Protein AF-A0A7C9RNQ5-F1 (afdb_monomer_lite)

Secondary structure (DSSP, 8-state):
-HHHHHHHHHHHHHHHHHHHHHHHHHHHTT-SPPPEEEEEEETTEEEEEEE---SS-------TT--GGGGTTTHHHHHTT--

InterPro domains:
  IPR029058 Alpha/Beta hydrolase fold [G3DSA:3.40.50.1820] (35-83)
  IPR029058 Alpha/Beta hydrolase fold [SSF53474] (35-82)

Foldseek 3Di:
DVVVVVVVVVVVVVVVVVVVVVVVVVVVVCPFDQWDWDWDQDPNDIDIETDGADADDDDDDDDPPDDNVVCRVVSVVVNVVGD

pLDDT: mean 81.73, std 15.44, range [53.09, 98.19]

Radius of gyration: 23.87 Å; chains: 1; bounding box: 72×19×52 Å

Sequence (83 aa):
MLYFRRAIRGAACAAAMAAFIFLVSVGYASAQSAPQSRTADVNGVKLNYLIAGKGDPVVLLHGYAETSHMWRPLFPGLVNKHT

Organism: NCBI:txid2712852

Structure (mmCIF, N/CA/C/O backbone):
data_AF-A0A7C9RNQ5-F1
#
_entry.id   AF-A0A7C9RNQ5-F1
#
loop_
_atom_site.group_PDB
_atom_site.id
_atom_site.type_symbol
_atom_site.label_atom_id
_atom_site.label_alt_id
_atom_site.label_comp_id
_atom_site.label_asym_id
_atom_site.label_entity_id
_atom_site.label_seq_id
_atom_site.pdbx_PDB_ins_code
_atom_site.Cartn_x
_atom_site.Cartn_y
_atom_site.Cartn_z
_atom_site.occupancy
_atom_sit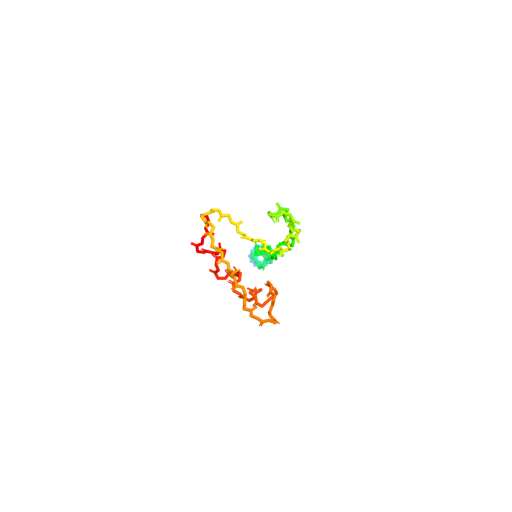e.B_iso_or_equiv
_atom_site.auth_seq_id
_atom_site.auth_comp_id
_atom_site.auth_asym_id
_atom_site.auth_atom_id
_atom_site.pdbx_PDB_model_num
ATOM 1 N N . MET A 1 1 ? 54.179 0.004 -36.847 1.00 57.47 1 MET A N 1
ATOM 2 C CA . MET A 1 1 ? 53.313 0.952 -36.094 1.00 57.47 1 MET A CA 1
ATOM 3 C C . MET A 1 1 ? 51.803 0.835 -36.374 1.00 57.47 1 MET A C 1
ATOM 5 O O . MET A 1 1 ? 51.023 1.255 -35.528 1.00 57.47 1 MET A O 1
ATOM 9 N N . LEU A 1 2 ? 51.343 0.265 -37.499 1.00 56.84 2 LEU A N 1
ATOM 10 C CA . LEU A 1 2 ? 49.902 0.158 -37.823 1.00 56.84 2 LEU A CA 1
ATOM 11 C C . LEU A 1 2 ? 49.125 -0.895 -36.997 1.00 56.84 2 LEU A C 1
ATOM 13 O O . LEU A 1 2 ? 47.959 -0.671 -36.681 1.00 56.84 2 LEU A O 1
ATOM 17 N N . TYR A 1 3 ? 49.768 -1.997 -36.590 1.00 56.94 3 TYR A N 1
ATOM 18 C CA . TYR A 1 3 ? 49.152 -3.058 -35.769 1.00 56.94 3 TYR A CA 1
ATOM 19 C C . TYR A 1 3 ? 48.797 -2.588 -34.347 1.00 56.94 3 TYR A C 1
ATOM 21 O O . TYR A 1 3 ? 47.696 -2.831 -33.862 1.00 56.94 3 TYR A O 1
ATOM 29 N N . PHE A 1 4 ? 49.692 -1.822 -33.718 1.00 54.84 4 PHE A N 1
ATOM 30 C CA . PHE A 1 4 ? 49.499 -1.270 -32.372 1.00 54.84 4 PHE A CA 1
ATOM 31 C C . PHE A 1 4 ? 48.325 -0.276 -32.315 1.00 54.84 4 PHE A C 1
ATOM 33 O O . PHE A 1 4 ? 47.501 -0.320 -31.408 1.00 54.84 4 PHE A O 1
ATOM 40 N N . ARG A 1 5 ? 48.165 0.556 -33.356 1.00 55.25 5 ARG A N 1
ATOM 41 C CA . ARG A 1 5 ? 47.040 1.502 -33.481 1.00 55.25 5 ARG A CA 1
ATOM 42 C C . ARG A 1 5 ? 45.696 0.797 -33.719 1.00 55.25 5 ARG A C 1
ATOM 44 O O . ARG A 1 5 ? 44.670 1.317 -33.294 1.00 55.25 5 ARG A O 1
ATOM 51 N N . ARG A 1 6 ? 45.682 -0.376 -34.371 1.00 54.88 6 ARG A N 1
ATOM 52 C CA . ARG A 1 6 ? 44.481 -1.223 -34.528 1.00 54.88 6 ARG A CA 1
ATOM 53 C C . ARG A 1 6 ? 44.079 -1.904 -33.215 1.00 54.88 6 ARG A C 1
ATOM 55 O O . ARG A 1 6 ? 42.897 -1.901 -32.890 1.00 54.88 6 ARG A O 1
ATOM 62 N N . ALA A 1 7 ? 45.046 -2.402 -32.444 1.00 58.66 7 ALA A N 1
ATOM 63 C CA . ALA A 1 7 ? 44.801 -3.015 -31.137 1.00 58.66 7 ALA A CA 1
ATOM 64 C C . ALA A 1 7 ? 44.228 -2.012 -30.114 1.00 58.66 7 ALA A C 1
ATOM 66 O O . ALA A 1 7 ? 43.234 -2.304 -29.454 1.00 58.66 7 ALA A O 1
ATOM 67 N N . ILE A 1 8 ? 44.780 -0.793 -30.057 1.00 61.00 8 ILE A N 1
ATOM 68 C CA . ILE A 1 8 ? 44.289 0.282 -29.174 1.00 61.00 8 ILE A CA 1
ATOM 69 C C . ILE A 1 8 ? 42.864 0.715 -29.550 1.00 61.00 8 ILE A C 1
ATOM 71 O O . ILE A 1 8 ? 42.030 0.940 -28.676 1.00 61.00 8 ILE A O 1
ATOM 75 N N . ARG A 1 9 ? 42.555 0.792 -30.853 1.00 60.38 9 ARG A N 1
ATOM 76 C CA . ARG A 1 9 ? 41.204 1.121 -31.339 1.00 60.38 9 ARG A CA 1
ATOM 77 C C . ARG A 1 9 ? 40.176 0.038 -30.990 1.00 60.38 9 ARG A C 1
ATOM 79 O O . ARG A 1 9 ? 39.073 0.379 -30.583 1.00 60.38 9 ARG A O 1
ATOM 86 N N . GLY A 1 10 ? 40.540 -1.243 -31.094 1.00 60.81 10 GLY A N 1
ATOM 87 C CA . GLY A 1 10 ? 39.668 -2.357 -30.703 1.00 60.81 10 GLY A CA 1
ATOM 88 C C . GLY A 1 10 ? 39.365 -2.385 -29.201 1.00 60.81 10 GLY A C 1
ATOM 89 O O . GLY A 1 10 ? 38.209 -2.528 -28.808 1.00 60.81 10 GLY A O 1
ATOM 90 N N . ALA A 1 11 ? 40.383 -2.161 -28.364 1.00 68.69 11 ALA A N 1
ATOM 91 C CA . ALA A 1 11 ? 40.223 -2.080 -26.911 1.00 68.69 11 ALA A CA 1
ATOM 92 C C . ALA A 1 11 ? 39.350 -0.886 -26.481 1.00 68.69 11 ALA A C 1
ATOM 94 O O . ALA A 1 11 ? 38.510 -1.026 -25.594 1.00 68.69 11 ALA A O 1
ATOM 95 N N . ALA A 1 12 ? 39.486 0.265 -27.148 1.00 72.31 12 ALA A N 1
ATOM 96 C CA . ALA A 1 12 ? 38.666 1.446 -26.878 1.00 72.31 12 ALA A CA 1
ATOM 97 C C . ALA A 1 12 ? 37.176 1.221 -27.203 1.00 72.31 12 ALA A C 1
ATOM 99 O O . ALA A 1 12 ? 36.315 1.605 -26.414 1.00 72.31 12 ALA A O 1
ATOM 100 N N . CYS A 1 13 ? 36.855 0.556 -28.319 1.00 75.19 13 CYS A N 1
ATOM 101 C CA . CYS A 1 13 ? 35.470 0.211 -28.658 1.00 75.19 13 CYS A CA 1
ATOM 102 C C . CYS A 1 13 ? 34.861 -0.793 -27.668 1.00 75.19 13 CYS A C 1
ATOM 104 O O . CYS A 1 13 ? 33.710 -0.629 -27.267 1.00 75.19 13 CYS A O 1
ATOM 106 N N . ALA A 1 14 ? 35.623 -1.805 -27.242 1.00 75.75 14 ALA A N 1
ATOM 107 C CA . ALA A 1 14 ? 35.160 -2.778 -26.253 1.00 75.75 14 ALA A CA 1
ATOM 108 C C . ALA A 1 14 ? 34.899 -2.127 -24.882 1.00 75.75 14 ALA A C 1
ATOM 110 O O . ALA A 1 14 ? 33.862 -2.379 -24.271 1.00 75.75 14 ALA A O 1
ATOM 111 N N . ALA A 1 15 ? 35.787 -1.232 -24.436 1.00 77.75 15 ALA A N 1
ATOM 112 C CA . ALA A 1 15 ? 35.603 -0.468 -23.203 1.00 77.75 15 ALA A CA 1
ATOM 113 C C . ALA A 1 15 ? 34.387 0.473 -23.276 1.00 77.75 15 ALA A C 1
ATOM 115 O O . ALA A 1 15 ? 33.615 0.551 -22.322 1.00 77.75 15 ALA A O 1
ATOM 116 N N . ALA A 1 16 ? 34.167 1.135 -24.418 1.00 78.75 16 ALA A N 1
ATOM 117 C CA . ALA A 1 16 ? 32.998 1.987 -24.632 1.00 78.75 16 ALA A CA 1
ATOM 118 C C . ALA A 1 16 ? 31.680 1.190 -24.616 1.00 78.75 16 ALA A C 1
ATOM 120 O O . ALA A 1 16 ? 30.710 1.627 -23.999 1.00 78.75 16 ALA A O 1
ATOM 121 N N . MET A 1 17 ? 31.646 0.000 -25.229 1.00 80.44 17 MET A N 1
ATOM 122 C CA . MET A 1 17 ? 30.474 -0.885 -25.178 1.00 80.44 17 MET A CA 1
ATOM 123 C C . MET A 1 17 ? 30.210 -1.412 -23.764 1.00 80.44 17 MET A C 1
ATOM 125 O O . MET A 1 17 ? 29.064 -1.410 -23.324 1.00 80.44 17 MET A O 1
ATOM 129 N N . ALA A 1 18 ? 31.249 -1.813 -23.027 1.00 80.38 18 ALA A N 1
ATOM 130 C CA . ALA A 1 18 ? 31.104 -2.265 -21.644 1.00 80.38 18 ALA A CA 1
ATOM 131 C C . ALA A 1 18 ? 30.592 -1.142 -20.723 1.00 80.38 18 ALA A C 1
ATOM 133 O O . ALA A 1 18 ? 29.689 -1.370 -19.920 1.00 80.38 18 ALA A O 1
ATOM 134 N N . ALA A 1 19 ? 31.104 0.083 -20.886 1.00 79.69 19 ALA A N 1
ATOM 135 C CA . ALA A 1 19 ? 30.621 1.254 -20.159 1.00 79.69 19 ALA A CA 1
ATOM 136 C C . ALA A 1 19 ? 29.157 1.581 -20.503 1.00 79.69 19 ALA A C 1
ATOM 138 O O . ALA A 1 19 ? 28.370 1.880 -19.609 1.00 79.69 19 ALA A O 1
ATOM 139 N N . PHE A 1 20 ? 28.766 1.463 -21.775 1.00 77.69 20 PHE A N 1
ATOM 140 C CA . PHE A 1 20 ? 27.383 1.668 -22.206 1.00 77.69 20 PHE A CA 1
ATOM 141 C C . PHE A 1 20 ? 26.432 0.612 -21.623 1.00 77.69 20 PHE A C 1
ATOM 143 O O . PHE A 1 20 ? 25.389 0.964 -21.078 1.00 77.69 20 PHE A O 1
ATOM 150 N N . ILE A 1 21 ? 26.814 -0.669 -21.653 1.00 77.75 21 ILE A N 1
ATOM 151 C CA . ILE A 1 21 ? 26.034 -1.757 -21.042 1.00 77.75 21 ILE A CA 1
ATOM 152 C C . ILE A 1 21 ? 25.888 -1.530 -19.533 1.00 77.75 21 ILE A C 1
ATOM 154 O O . ILE A 1 21 ? 24.787 -1.665 -18.998 1.00 77.75 21 ILE A O 1
ATOM 158 N N . PHE A 1 22 ? 26.961 -1.133 -18.844 1.00 72.94 22 PHE A N 1
ATOM 159 C CA . PHE A 1 22 ? 26.923 -0.843 -17.411 1.00 72.94 22 PHE A CA 1
ATOM 160 C C . PHE A 1 22 ? 25.981 0.329 -17.083 1.00 72.94 22 PHE A C 1
ATOM 162 O O . PHE A 1 22 ? 25.131 0.201 -16.204 1.00 72.94 22 PHE A O 1
ATOM 169 N N . LEU A 1 23 ? 26.057 1.431 -17.838 1.00 70.69 23 LEU A N 1
ATOM 170 C CA . LEU A 1 23 ? 25.177 2.595 -17.671 1.00 70.69 23 LEU A CA 1
ATOM 171 C C . LEU A 1 23 ? 23.700 2.256 -17.912 1.00 70.69 23 LEU A C 1
ATOM 173 O O . LEU A 1 23 ? 22.832 2.709 -17.169 1.00 70.69 23 LEU A O 1
ATOM 177 N N . VAL A 1 24 ? 23.414 1.429 -18.918 1.00 67.31 24 VAL A N 1
ATOM 178 C CA . VAL A 1 24 ? 22.051 0.989 -19.239 1.00 67.31 24 VAL A CA 1
ATOM 179 C C . VAL A 1 24 ? 21.500 0.051 -18.155 1.00 67.31 24 VAL A C 1
ATOM 181 O O . VAL A 1 24 ? 20.346 0.188 -17.757 1.00 67.31 24 VAL A O 1
ATOM 184 N N . SER A 1 25 ? 22.323 -0.852 -17.611 1.00 62.19 25 SER A N 1
ATOM 185 C CA . SER A 1 25 ? 21.908 -1.846 -16.603 1.00 62.19 25 SER A CA 1
ATOM 186 C C . SER A 1 25 ? 21.467 -1.220 -15.275 1.00 62.19 25 SER A C 1
ATOM 188 O O . SER A 1 25 ? 20.505 -1.681 -14.659 1.00 62.19 25 SER A O 1
ATOM 190 N N . VAL A 1 26 ? 22.130 -0.140 -14.846 1.00 61.28 26 VAL A N 1
ATOM 191 C CA . VAL A 1 26 ? 21.794 0.582 -13.605 1.00 61.28 26 VAL A CA 1
ATOM 192 C C . VAL A 1 26 ? 20.407 1.243 -13.688 1.00 61.28 26 VAL A C 1
ATOM 194 O O . VAL A 1 26 ? 19.724 1.363 -12.674 1.00 61.28 26 VAL A O 1
ATOM 197 N N . GLY A 1 27 ? 19.950 1.612 -14.891 1.00 58.12 27 GLY A N 1
ATOM 198 C CA . GLY A 1 27 ? 18.637 2.231 -15.109 1.00 58.12 27 GLY A CA 1
ATOM 199 C C . GLY A 1 27 ? 17.444 1.272 -15.019 1.00 58.12 27 GLY A C 1
ATOM 200 O O . GLY A 1 27 ? 16.347 1.706 -14.682 1.00 58.12 27 GLY A O 1
ATOM 201 N N . TYR A 1 28 ? 17.631 -0.027 -15.276 1.00 57.97 28 TYR A N 1
ATOM 202 C CA . TYR A 1 28 ? 16.533 -1.006 -15.223 1.00 57.97 28 TYR A CA 1
ATOM 203 C C . TYR A 1 28 ? 16.210 -1.479 -13.802 1.00 57.97 28 TYR A C 1
ATOM 205 O O . TYR A 1 28 ? 15.054 -1.773 -13.502 1.00 57.97 28 TYR A O 1
ATOM 213 N N . ALA A 1 29 ? 17.200 -1.520 -12.905 1.00 53.09 29 ALA A N 1
ATOM 214 C CA . ALA A 1 29 ? 17.008 -2.002 -11.534 1.00 53.09 29 ALA A CA 1
ATOM 215 C C . ALA A 1 29 ? 16.109 -1.083 -10.677 1.00 53.09 29 ALA A C 1
ATOM 217 O O . ALA A 1 29 ? 15.622 -1.501 -9.629 1.00 53.09 29 ALA A O 1
ATOM 218 N N . SER A 1 30 ? 15.868 0.156 -11.114 1.00 56.50 30 SER A N 1
ATOM 219 C CA . SER A 1 30 ? 15.099 1.172 -10.385 1.00 56.50 30 SER A CA 1
ATOM 220 C C . SER A 1 30 ? 13.654 1.350 -10.874 1.00 56.50 30 SER A C 1
ATOM 222 O O . SER A 1 30 ? 12.935 2.199 -10.346 1.00 56.50 30 SER A O 1
ATOM 224 N N . ALA A 1 31 ? 13.197 0.567 -11.860 1.00 56.69 31 ALA A N 1
ATOM 225 C CA . ALA A 1 31 ? 11.927 0.831 -1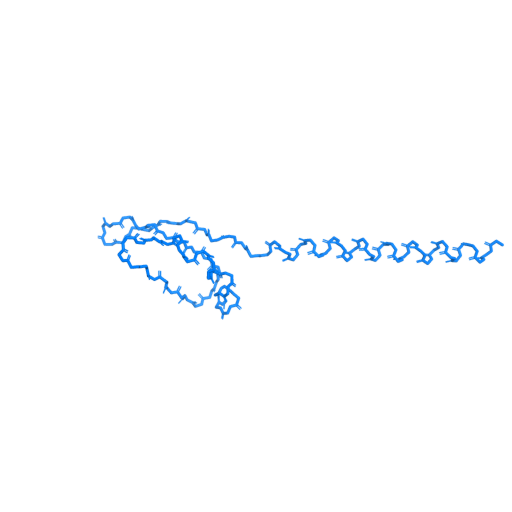2.542 1.00 56.69 31 ALA A CA 1
ATOM 226 C C . ALA A 1 31 ? 10.668 0.560 -11.691 1.00 56.69 31 ALA A C 1
ATOM 228 O O . ALA A 1 31 ? 9.609 1.133 -11.964 1.00 56.69 31 ALA A O 1
ATOM 229 N N . GLN A 1 32 ? 10.747 -0.262 -10.639 1.00 60.91 32 GLN A N 1
ATOM 230 C CA . GLN A 1 32 ? 9.586 -0.519 -9.787 1.00 60.91 32 GLN A CA 1
ATOM 231 C C . GLN A 1 32 ? 9.466 0.569 -8.719 1.00 60.91 32 GLN A C 1
ATOM 233 O O . GLN A 1 32 ? 10.036 0.480 -7.632 1.00 60.91 32 GLN A O 1
ATOM 238 N N . SER A 1 33 ? 8.723 1.626 -9.050 1.00 69.44 33 SER A N 1
ATOM 239 C CA . SER A 1 33 ? 8.406 2.694 -8.100 1.00 69.44 33 SER A CA 1
ATOM 240 C C . SER A 1 33 ? 7.776 2.098 -6.840 1.00 69.44 33 SER A C 1
ATOM 242 O O . SER A 1 33 ? 6.830 1.312 -6.928 1.00 69.44 33 SER A O 1
ATOM 244 N N . ALA A 1 34 ? 8.302 2.463 -5.668 1.00 84.00 34 ALA A N 1
ATOM 245 C CA . ALA A 1 34 ? 7.771 1.982 -4.398 1.00 84.00 34 ALA A CA 1
ATOM 246 C C . ALA A 1 34 ? 6.277 2.348 -4.257 1.00 84.00 34 ALA A C 1
ATOM 248 O O . ALA A 1 34 ? 5.867 3.408 -4.746 1.00 84.00 34 ALA A O 1
ATOM 249 N N . PRO A 1 35 ? 5.463 1.527 -3.565 1.00 92.00 35 PRO A N 1
ATOM 250 C CA . PRO A 1 35 ? 4.056 1.837 -3.350 1.00 92.00 35 PRO A CA 1
ATOM 251 C C . PRO A 1 35 ? 3.885 3.194 -2.673 1.00 92.00 35 PRO A C 1
ATOM 253 O O . PRO A 1 35 ? 4.523 3.482 -1.655 1.00 92.00 35 PRO A O 1
ATOM 256 N N . GLN A 1 36 ? 3.014 4.025 -3.235 1.00 94.25 36 GLN A N 1
ATOM 257 C CA . GLN A 1 36 ? 2.746 5.362 -2.724 1.00 94.25 36 GLN A CA 1
ATOM 258 C C . GLN A 1 36 ? 1.658 5.313 -1.657 1.00 94.25 36 GLN A C 1
ATOM 260 O O . GLN A 1 36 ? 0.614 4.699 -1.862 1.00 94.25 36 GLN A O 1
ATOM 265 N N . SER A 1 37 ? 1.881 6.007 -0.542 1.00 96.31 37 SER A N 1
ATOM 266 C CA . SER A 1 37 ? 0.841 6.226 0.465 1.00 96.31 37 SER A CA 1
ATOM 267 C C . SER A 1 37 ? -0.132 7.303 -0.004 1.00 96.31 37 SER A C 1
ATOM 269 O O . SER A 1 37 ? 0.282 8.363 -0.480 1.00 96.31 37 SER A O 1
ATOM 271 N N . ARG A 1 38 ? -1.427 7.028 0.127 1.00 97.06 38 ARG A N 1
ATOM 272 C CA . ARG A 1 38 ? -2.528 7.929 -0.218 1.00 97.06 38 ARG A CA 1
ATOM 273 C C . ARG A 1 38 ? -3.603 7.881 0.860 1.00 97.06 38 ARG A C 1
ATOM 275 O O . ARG A 1 38 ? -3.604 7.012 1.733 1.00 97.06 38 ARG A O 1
ATOM 282 N N . THR A 1 39 ? -4.520 8.838 0.799 1.00 98.12 39 THR A N 1
ATOM 283 C CA . THR A 1 39 ? -5.709 8.869 1.650 1.00 98.12 39 THR A CA 1
ATOM 284 C C . THR A 1 39 ? -6.949 9.161 0.821 1.00 98.12 39 THR A C 1
ATOM 286 O O . THR A 1 39 ? -6.855 9.916 -0.146 1.00 98.12 39 THR A O 1
ATOM 289 N N . ALA A 1 40 ? -8.089 8.598 1.208 1.00 97.62 40 ALA A N 1
ATOM 290 C CA . ALA A 1 40 ? -9.394 8.916 0.634 1.00 97.62 40 ALA A CA 1
ATOM 291 C C . ALA A 1 40 ? -10.446 9.029 1.742 1.00 97.62 40 ALA A C 1
ATOM 293 O O . ALA A 1 40 ? -10.400 8.267 2.707 1.00 97.62 40 ALA A O 1
ATOM 294 N N . ASP A 1 41 ? -11.388 9.954 1.586 1.00 98.19 41 ASP A N 1
ATOM 295 C CA . ASP A 1 41 ? -12.554 10.061 2.460 1.00 98.19 41 ASP A CA 1
ATOM 296 C C . ASP A 1 41 ? -13.668 9.159 1.915 1.00 98.19 41 ASP A C 1
ATOM 298 O O . ASP A 1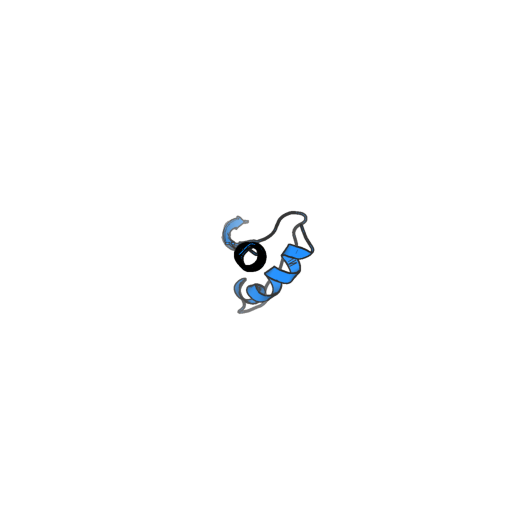 41 ? -14.177 9.372 0.814 1.00 98.19 41 ASP A O 1
ATOM 302 N N . VAL A 1 42 ? -14.020 8.117 2.669 1.00 96.94 42 VAL A N 1
ATOM 303 C CA . VAL A 1 42 ? -15.008 7.103 2.279 1.00 96.94 42 VAL A CA 1
ATOM 304 C C . VAL A 1 42 ? -15.937 6.862 3.460 1.00 96.94 42 VAL A C 1
ATOM 306 O O . VAL A 1 42 ? -15.482 6.533 4.552 1.00 96.94 42 VAL A O 1
ATOM 309 N N . ASN A 1 43 ? -17.246 7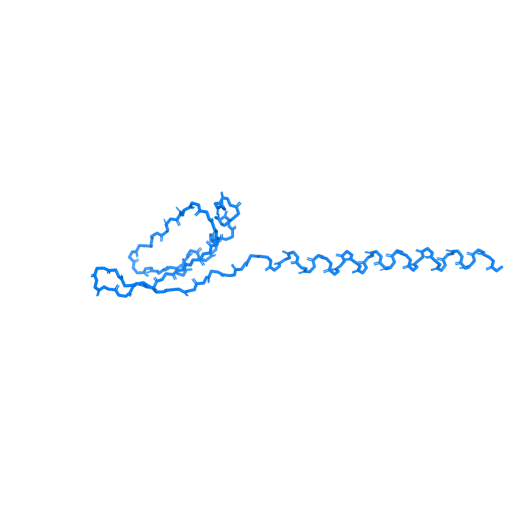.035 3.258 1.00 97.62 43 ASN A N 1
ATOM 310 C CA . ASN A 1 43 ? -18.269 6.828 4.293 1.00 97.62 43 ASN A CA 1
ATOM 311 C C . ASN A 1 43 ? -17.982 7.575 5.614 1.00 97.62 43 ASN A C 1
ATOM 313 O O . ASN A 1 43 ? -18.207 7.047 6.699 1.00 97.62 43 ASN A O 1
ATOM 317 N N . GLY A 1 44 ? -17.453 8.799 5.526 1.00 97.94 44 GLY A N 1
ATOM 318 C CA . GLY A 1 44 ? -17.122 9.622 6.695 1.00 97.94 44 GLY A CA 1
ATOM 319 C C . GLY A 1 44 ? -15.826 9.235 7.420 1.00 97.94 44 GLY A C 1
ATOM 320 O O . GLY A 1 44 ? -15.534 9.805 8.467 1.00 97.94 44 GLY A O 1
ATOM 321 N N . VAL A 1 45 ? -15.034 8.304 6.876 1.00 97.62 45 VAL A N 1
ATOM 322 C CA . VAL A 1 45 ? -13.736 7.895 7.429 1.00 97.62 45 VAL A CA 1
ATOM 323 C C . VAL A 1 45 ? -12.618 8.227 6.445 1.00 97.62 45 VAL A C 1
ATOM 325 O O . VAL A 1 45 ? -12.720 7.950 5.250 1.00 97.62 45 VAL A O 1
ATOM 328 N N . LYS A 1 46 ? -11.512 8.773 6.959 1.00 98.00 46 LYS A N 1
ATOM 329 C CA . LYS A 1 46 ? -10.289 8.992 6.183 1.00 98.00 46 LYS A CA 1
ATOM 330 C C . LYS A 1 46 ? -9.452 7.712 6.151 1.00 98.00 46 LYS A C 1
ATOM 332 O O . LYS A 1 46 ? -8.758 7.390 7.114 1.00 98.00 46 LYS A O 1
ATOM 337 N N . LEU A 1 47 ? -9.502 6.988 5.039 1.00 97.38 47 LEU A N 1
ATOM 338 C CA . LEU A 1 47 ? -8.793 5.725 4.847 1.00 97.38 47 LEU A CA 1
ATOM 339 C C . LEU A 1 47 ? -7.386 5.964 4.291 1.00 97.38 47 LEU A C 1
ATOM 341 O O . LEU A 1 47 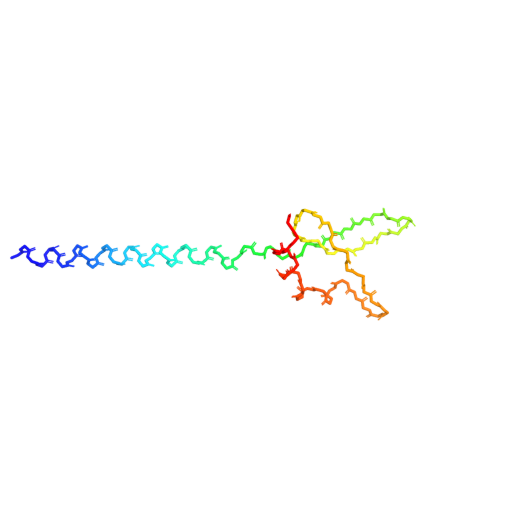? -7.238 6.606 3.253 1.00 97.38 47 LEU A O 1
ATOM 345 N N . ASN A 1 48 ? -6.358 5.409 4.937 1.00 97.62 48 ASN A N 1
ATOM 346 C CA . ASN A 1 48 ? -5.007 5.334 4.377 1.00 97.62 48 ASN A CA 1
ATOM 347 C C . ASN A 1 48 ? -4.818 4.041 3.572 1.00 97.62 48 ASN A C 1
ATOM 349 O O . ASN A 1 48 ? -5.173 2.962 4.040 1.00 97.62 48 ASN A O 1
ATOM 353 N N . TYR A 1 49 ? -4.223 4.145 2.384 1.00 97.12 49 TYR A N 1
ATOM 354 C CA . TYR A 1 49 ? -3.933 2.997 1.525 1.00 97.12 49 TYR A CA 1
ATOM 355 C C . TYR A 1 49 ? -2.616 3.173 0.761 1.00 97.12 49 TYR A C 1
ATOM 357 O O . TYR A 1 49 ? -2.104 4.286 0.614 1.00 97.12 49 TYR A O 1
ATOM 365 N N . LEU A 1 50 ? -2.067 2.055 0.278 1.00 96.69 50 LEU A N 1
ATOM 366 C CA . LEU A 1 50 ? -0.914 2.023 -0.621 1.00 96.69 50 LEU A CA 1
ATOM 367 C C . LEU A 1 50 ? -1.387 1.749 -2.053 1.00 96.69 50 LEU A C 1
ATOM 369 O O . LEU A 1 50 ? -2.251 0.900 -2.254 1.00 96.69 50 LEU A O 1
ATOM 373 N N . ILE A 1 51 ? -0.802 2.432 -3.038 1.00 94.81 51 ILE A N 1
ATOM 374 C CA . ILE A 1 51 ? -1.104 2.235 -4.463 1.00 94.81 51 ILE A CA 1
ATOM 375 C C . ILE A 1 51 ? 0.177 2.164 -5.300 1.00 94.81 51 ILE A C 1
ATOM 377 O O . ILE A 1 51 ? 1.124 2.923 -5.077 1.00 94.81 51 ILE A O 1
ATOM 381 N N . ALA A 1 52 ? 0.206 1.247 -6.265 1.00 92.62 52 ALA A N 1
ATOM 382 C CA . ALA A 1 52 ? 1.251 1.133 -7.277 1.00 92.62 52 ALA A CA 1
ATOM 383 C C . ALA A 1 52 ? 0.684 0.470 -8.540 1.00 92.62 52 ALA A C 1
ATOM 385 O O . ALA A 1 52 ? -0.333 -0.214 -8.467 1.00 92.62 52 ALA A O 1
ATOM 386 N N . GLY A 1 53 ? 1.374 0.628 -9.669 1.00 89.88 53 GLY A N 1
ATOM 387 C CA . GLY A 1 53 ? 0.929 0.087 -10.956 1.00 89.88 53 GLY A CA 1
ATOM 388 C C . GLY A 1 53 ? -0.122 0.954 -11.651 1.00 89.88 53 GLY A C 1
ATOM 389 O O . GLY A 1 53 ? -0.353 2.104 -11.266 1.00 89.88 53 GLY A O 1
ATOM 390 N N . LYS A 1 54 ? -0.689 0.413 -12.730 1.00 86.25 54 LYS A N 1
ATOM 391 C CA . LYS A 1 54 ? -1.719 1.014 -13.594 1.00 86.25 54 LYS A CA 1
ATOM 392 C C . LYS A 1 54 ? -2.658 -0.112 -14.076 1.00 86.25 54 LYS A C 1
ATOM 394 O O . LYS A 1 54 ? -2.372 -1.266 -13.792 1.00 86.25 54 LYS A O 1
ATOM 399 N N . GLY A 1 55 ? -3.767 0.217 -14.738 1.00 87.25 55 GLY A N 1
ATOM 400 C CA . GLY A 1 55 ? -4.690 -0.781 -15.302 1.00 87.25 55 GLY A CA 1
ATOM 401 C C . GLY A 1 55 ? -5.775 -1.265 -14.343 1.00 87.25 55 GLY A C 1
ATOM 402 O O . GLY A 1 55 ? -6.183 -0.531 -13.437 1.00 87.25 55 GLY A O 1
ATOM 403 N N . ASP A 1 56 ? -6.261 -2.488 -14.574 1.00 90.38 56 ASP A N 1
ATOM 404 C CA . ASP A 1 56 ? -7.358 -3.081 -13.804 1.00 90.38 56 ASP A CA 1
ATOM 405 C C . ASP A 1 56 ? -6.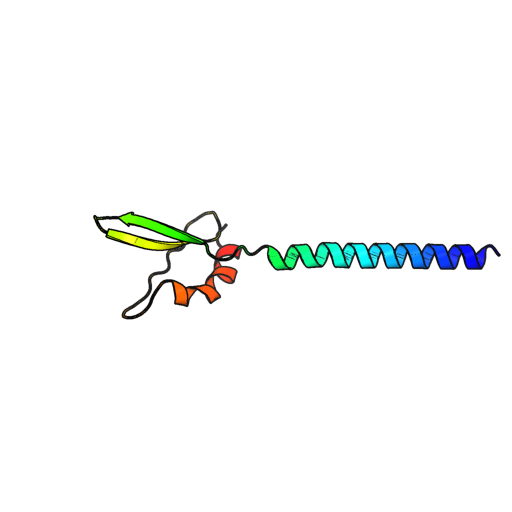959 -3.298 -12.332 1.00 90.38 56 ASP A C 1
ATOM 407 O O . ASP A 1 56 ? -5.930 -3.922 -12.045 1.00 90.38 56 ASP A O 1
ATOM 411 N N . PRO A 1 57 ? -7.752 -2.799 -11.366 1.00 92.50 57 PRO A N 1
ATOM 412 C CA . PRO A 1 57 ? -7.340 -2.769 -9.972 1.00 92.50 57 PRO A CA 1
ATOM 413 C C . PRO A 1 57 ? -7.439 -4.142 -9.297 1.00 92.50 57 PRO A C 1
ATOM 415 O O . PRO A 1 57 ? -8.466 -4.818 -9.354 1.00 92.50 57 PRO A O 1
ATOM 418 N N . VAL A 1 58 ? -6.401 -4.492 -8.536 1.00 94.00 58 VAL A N 1
ATOM 419 C CA . VAL A 1 58 ? -6.420 -5.584 -7.551 1.00 94.00 58 VAL A CA 1
ATOM 420 C C . VAL A 1 58 ? -6.445 -4.977 -6.150 1.00 94.00 58 VAL A C 1
ATOM 422 O O . VAL A 1 58 ? -5.547 -4.219 -5.782 1.00 94.00 58 VAL A O 1
ATOM 425 N N . VAL A 1 59 ? -7.465 -5.308 -5.355 1.00 95.19 59 VAL A N 1
ATOM 426 C CA . VAL A 1 59 ? -7.639 -4.777 -3.992 1.00 95.19 59 VAL A CA 1
ATOM 427 C C . VAL A 1 59 ? -7.154 -5.797 -2.965 1.00 95.19 59 VAL A C 1
ATOM 429 O O . VAL A 1 59 ? -7.637 -6.926 -2.928 1.00 95.19 59 VAL A O 1
ATOM 432 N N . LEU A 1 60 ? -6.222 -5.383 -2.103 1.00 96.00 60 LEU A N 1
ATOM 433 C CA . LEU A 1 60 ? -5.701 -6.197 -1.003 1.00 96.00 60 LEU A CA 1
ATOM 434 C C . LEU A 1 60 ? -6.260 -5.689 0.329 1.00 96.00 60 LEU A C 1
ATOM 436 O O . LEU A 1 60 ? -5.980 -4.559 0.733 1.00 96.00 60 LEU A O 1
ATOM 440 N N . LEU A 1 61 ? -7.031 -6.529 1.016 1.00 96.38 61 LEU A N 1
ATOM 441 C CA . LEU A 1 61 ? -7.615 -6.232 2.325 1.00 96.38 61 LEU A CA 1
ATOM 442 C C . LEU A 1 61 ? -6.851 -6.999 3.405 1.00 96.38 61 LEU A C 1
ATOM 444 O O . LEU A 1 61 ? -6.622 -8.196 3.265 1.00 96.38 61 LEU A O 1
ATOM 448 N N . HIS A 1 62 ? -6.434 -6.303 4.460 1.00 96.44 62 HIS A N 1
ATOM 449 C CA . HIS A 1 62 ? -5.751 -6.915 5.600 1.00 96.44 62 HIS A CA 1
ATOM 450 C C . HIS A 1 62 ? -6.752 -7.412 6.655 1.00 96.44 62 HIS A C 1
ATOM 452 O O . HIS A 1 62 ? -7.913 -6.991 6.668 1.00 96.44 62 HIS A O 1
ATOM 458 N N . GLY A 1 63 ? -6.296 -8.291 7.548 1.00 95.38 63 GLY A N 1
ATOM 459 C CA . GLY A 1 63 ? -7.091 -8.831 8.645 1.00 95.38 63 GLY A CA 1
ATOM 460 C C . GLY A 1 63 ? -7.022 -8.006 9.934 1.00 95.38 63 GLY A C 1
ATOM 461 O O . GLY A 1 63 ? -6.636 -6.831 9.956 1.00 95.38 63 GLY A O 1
ATOM 462 N N . TYR A 1 64 ? -7.420 -8.652 11.033 1.00 96.50 64 TYR A N 1
ATOM 463 C CA . TYR A 1 64 ? -7.351 -8.096 12.383 1.00 96.50 64 TYR A CA 1
ATOM 464 C C . TYR A 1 64 ? -5.898 -7.850 12.814 1.00 96.50 64 TYR A C 1
ATOM 466 O O . TYR A 1 64 ? -5.040 -8.701 12.607 1.00 96.50 64 TYR A O 1
ATOM 474 N N . ALA A 1 65 ? -5.648 -6.703 13.453 1.00 95.94 65 ALA A N 1
ATOM 475 C CA . ALA A 1 65 ? -4.329 -6.255 13.921 1.00 95.94 65 ALA A CA 1
ATOM 476 C C . ALA A 1 65 ? -3.255 -6.068 12.825 1.00 95.94 65 ALA A C 1
ATOM 478 O O . ALA A 1 65 ? -2.082 -5.864 13.135 1.00 95.94 65 ALA A O 1
ATOM 479 N N . GLU A 1 66 ? -3.650 -6.073 11.552 1.00 96.75 66 GLU A N 1
ATOM 480 C CA . GLU A 1 66 ? -2.763 -5.849 10.412 1.00 96.75 66 GLU A CA 1
ATOM 481 C C . GLU A 1 66 ? -2.971 -4.462 9.785 1.00 96.75 66 GLU A C 1
ATOM 483 O O . GLU A 1 66 ? -3.891 -3.721 10.131 1.00 96.75 66 GLU A O 1
ATOM 488 N N . THR A 1 67 ? -2.090 -4.096 8.850 1.00 96.88 67 THR A N 1
ATOM 489 C CA . THR A 1 67 ? -2.185 -2.857 8.064 1.00 96.88 67 THR A CA 1
ATOM 490 C C . THR A 1 67 ? -1.743 -3.111 6.625 1.00 96.88 67 THR A C 1
ATOM 492 O O . THR A 1 67 ? -1.114 -4.126 6.325 1.00 96.88 67 THR A O 1
ATOM 495 N N . SER A 1 68 ? -1.968 -2.142 5.732 1.00 95.94 68 SER A N 1
ATOM 496 C CA . SER A 1 68 ? -1.494 -2.177 4.337 1.00 95.94 68 SER A CA 1
ATOM 497 C C . SER A 1 68 ? 0.014 -2.454 4.179 1.00 95.94 68 SER A C 1
ATOM 499 O O . SER A 1 68 ? 0.449 -2.904 3.118 1.00 95.94 68 SER A O 1
ATOM 501 N N . HIS A 1 69 ? 0.820 -2.227 5.225 1.00 94.94 69 HIS A N 1
ATOM 502 C CA . HIS A 1 69 ? 2.264 -2.456 5.218 1.00 94.94 69 HIS A CA 1
ATOM 503 C C . HIS A 1 69 ? 2.647 -3.907 4.893 1.00 94.94 69 HIS A C 1
ATOM 505 O O . HIS A 1 69 ? 3.636 -4.123 4.191 1.00 94.94 69 HIS A O 1
ATOM 511 N N . MET A 1 70 ? 1.867 -4.889 5.355 1.00 95.81 70 MET A N 1
ATOM 512 C CA . MET A 1 70 ? 2.170 -6.314 5.163 1.00 95.81 70 MET A CA 1
ATOM 513 C C . MET A 1 70 ? 2.272 -6.709 3.684 1.00 95.81 70 MET A C 1
ATOM 515 O O . MET A 1 70 ? 2.995 -7.635 3.330 1.00 95.81 70 MET A O 1
ATOM 519 N N . TRP A 1 71 ? 1.582 -5.976 2.806 1.00 94.88 71 TRP A N 1
ATOM 520 C CA . TRP A 1 71 ? 1.502 -6.283 1.383 1.00 94.88 71 TRP A CA 1
ATOM 521 C C . TRP A 1 71 ? 2.681 -5.752 0.566 1.00 94.88 71 TRP A C 1
ATOM 523 O O . TRP A 1 71 ? 2.801 -6.096 -0.608 1.00 94.88 71 TRP A O 1
ATOM 533 N N . ARG A 1 72 ? 3.587 -4.959 1.161 1.00 93.19 72 ARG A N 1
ATOM 534 C CA . ARG A 1 72 ? 4.778 -4.398 0.487 1.00 93.19 72 ARG A CA 1
ATOM 535 C C . ARG A 1 72 ? 5.577 -5.427 -0.333 1.00 93.19 72 ARG A C 1
ATOM 537 O O . ARG A 1 72 ? 5.923 -5.088 -1.464 1.00 93.19 72 ARG A O 1
ATOM 544 N N . PRO A 1 73 ? 5.824 -6.663 0.148 1.00 92.69 73 PRO A N 1
ATOM 545 C CA . PRO A 1 73 ? 6.543 -7.673 -0.630 1.00 92.69 73 PRO A CA 1
ATOM 546 C C . PRO A 1 73 ? 5.775 -8.212 -1.849 1.00 92.69 73 PRO A C 1
ATOM 548 O O . PRO A 1 73 ? 6.403 -8.732 -2.766 1.00 92.69 73 PRO A O 1
ATOM 551 N N . LEU A 1 74 ? 4.440 -8.094 -1.891 1.00 92.00 74 LEU A N 1
ATOM 552 C CA . LEU A 1 74 ? 3.617 -8.589 -3.006 1.00 92.00 74 LEU A CA 1
ATOM 553 C C . LEU A 1 74 ? 3.517 -7.602 -4.174 1.00 92.00 74 LEU A C 1
ATOM 555 O O . LEU A 1 74 ? 3.320 -8.024 -5.314 1.00 92.00 74 LEU A O 1
ATOM 559 N N . PHE A 1 75 ? 3.669 -6.299 -3.914 1.00 90.56 75 PHE A N 1
ATOM 560 C CA . PHE A 1 75 ? 3.539 -5.255 -4.937 1.00 90.56 75 PHE A CA 1
ATOM 561 C C . PHE A 1 75 ? 4.379 -5.508 -6.200 1.00 90.56 75 PHE A C 1
ATOM 563 O O . PHE A 1 75 ? 3.812 -5.379 -7.287 1.00 90.56 75 PHE A O 1
ATOM 570 N N . PRO A 1 76 ? 5.667 -5.910 -6.116 1.00 88.38 76 PRO A N 1
ATOM 571 C CA . PRO A 1 76 ? 6.466 -6.158 -7.312 1.00 88.38 76 PRO A CA 1
ATOM 572 C C . PRO A 1 76 ? 5.855 -7.207 -8.251 1.00 88.38 76 PRO A C 1
ATOM 574 O O . PRO A 1 76 ? 5.851 -7.037 -9.468 1.00 88.38 76 PRO A O 1
ATOM 577 N N . GLY A 1 77 ? 5.282 -8.275 -7.687 1.00 89.00 77 GLY A N 1
ATOM 578 C CA . GLY A 1 77 ? 4.666 -9.352 -8.462 1.00 89.00 77 GLY A CA 1
ATOM 579 C C . GLY A 1 77 ? 3.327 -8.967 -9.095 1.00 89.00 77 GLY A C 1
ATOM 580 O O . GLY A 1 77 ? 3.017 -9.441 -10.187 1.00 89.00 77 GLY A O 1
ATOM 581 N N . LEU A 1 78 ? 2.546 -8.111 -8.430 1.00 90.25 78 LEU A N 1
ATOM 582 C CA . LEU A 1 78 ? 1.218 -7.698 -8.897 1.00 90.25 78 LEU A CA 1
ATOM 583 C C . LEU A 1 78 ? 1.291 -6.610 -9.969 1.00 90.25 78 LEU A C 1
ATOM 585 O O . LEU A 1 78 ? 0.622 -6.719 -10.991 1.00 90.25 78 LEU A O 1
ATOM 589 N N . VAL A 1 79 ? 2.156 -5.611 -9.780 1.00 88.06 79 VAL A N 1
ATOM 590 C CA . VAL A 1 79 ? 2.316 -4.492 -10.724 1.00 88.06 79 VAL A CA 1
ATOM 591 C C . VAL A 1 79 ? 2.791 -4.960 -12.103 1.00 88.06 79 VAL A C 1
ATOM 593 O O . VAL A 1 79 ? 2.468 -4.330 -13.099 1.00 88.06 79 VAL A O 1
ATOM 596 N N . ASN A 1 80 ? 3.523 -6.074 -12.183 1.00 79.62 80 ASN A N 1
ATOM 597 C CA . ASN A 1 80 ? 3.992 -6.619 -13.462 1.00 79.62 80 ASN A CA 1
ATOM 598 C C . ASN A 1 80 ? 2.923 -7.437 -14.209 1.00 79.62 80 ASN A C 1
ATOM 600 O O . ASN A 1 80 ? 3.114 -7.750 -15.380 1.00 79.62 80 ASN A O 1
ATOM 604 N N . LYS A 1 81 ? 1.836 -7.835 -13.533 1.00 76.44 81 LYS A N 1
ATOM 605 C CA . LYS A 1 81 ? 0.777 -8.697 -14.091 1.00 76.44 81 LYS A CA 1
ATOM 606 C C . LYS A 1 81 ? -0.533 -7.960 -14.351 1.00 76.44 81 LYS A C 1
ATOM 608 O O . LYS A 1 81 ? -1.340 -8.437 -15.140 1.00 76.44 81 LYS A O 1
ATOM 613 N N . HIS A 1 82 ? -0.732 -6.831 -13.682 1.00 68.81 82 HIS A N 1
ATOM 614 C CA . HIS A 1 82 ? -1.920 -5.997 -13.780 1.00 68.81 82 HIS A CA 1
ATOM 615 C C . HIS A 1 82 ? -1.445 -4.578 -14.120 1.00 68.81 82 HIS A C 1
ATOM 617 O O . HIS A 1 82 ? -0.987 -3.850 -13.236 1.00 68.81 82 HIS A O 1
ATOM 623 N N . THR A 1 83 ? -1.448 -4.267 -15.423 1.00 57.03 83 THR A N 1
ATOM 624 C CA . THR A 1 83 ? -0.989 -3.010 -16.050 1.00 57.03 83 THR A CA 1
ATOM 625 C C . THR A 1 83 ? -2.032 -2.442 -16.985 1.00 57.03 83 THR A C 1
ATOM 627 O O . THR A 1 83 ? -2.646 -3.266 -17.698 1.00 57.03 83 THR A O 1
#